Protein AF-A0A2D9N2C4-F1 (afdb_monomer_lite)

Radius of gyration: 22.69 Å; chains: 1; bounding box: 58×26×58 Å

Structure (mmCIF, N/CA/C/O backbone):
data_AF-A0A2D9N2C4-F1
#
_entry.id   AF-A0A2D9N2C4-F1
#
loop_
_atom_site.group_PDB
_atom_site.id
_atom_site.type_symbol
_atom_site.label_atom_id
_atom_site.label_alt_id
_atom_site.label_comp_id
_atom_site.label_asym_id
_atom_site.label_entity_id
_atom_site.label_seq_id
_atom_site.pdbx_PDB_ins_code
_atom_site.Cartn_x
_atom_site.Cartn_y
_atom_site.Cartn_z
_atom_site.occupancy
_atom_site.B_iso_or_equiv
_atom_site.auth_seq_id
_atom_site.auth_comp_id
_atom_site.auth_asym_id
_atom_site.auth_atom_id
_atom_site.pdbx_PDB_model_num
ATOM 1 N N . MET A 1 1 ? 41.639 -13.101 -36.604 1.00 56.31 1 MET A N 1
ATOM 2 C CA . MET A 1 1 ? 41.572 -12.649 -35.198 1.00 56.31 1 MET A CA 1
ATOM 3 C C . MET A 1 1 ? 40.205 -12.004 -34.916 1.00 56.31 1 MET A C 1
ATOM 5 O O . MET A 1 1 ? 40.151 -10.847 -34.528 1.00 56.31 1 MET A O 1
ATOM 9 N N . ASP A 1 2 ? 39.085 -12.727 -35.071 1.00 62.44 2 ASP A N 1
ATOM 10 C CA . ASP A 1 2 ? 37.775 -12.050 -35.259 1.00 62.44 2 ASP A CA 1
ATOM 11 C C . ASP A 1 2 ? 36.633 -12.592 -34.382 1.00 62.44 2 ASP A C 1
ATOM 13 O O . ASP A 1 2 ? 35.543 -12.032 -34.341 1.00 62.44 2 ASP A O 1
ATOM 17 N N . ILE A 1 3 ? 36.877 -13.655 -33.611 1.00 69.81 3 ILE A N 1
ATOM 18 C CA . ILE A 1 3 ? 35.837 -14.312 -32.797 1.00 69.81 3 ILE A CA 1
ATOM 19 C C . ILE A 1 3 ? 35.827 -13.770 -31.358 1.00 69.81 3 ILE A C 1
ATOM 21 O O . ILE A 1 3 ? 34.774 -13.592 -30.745 1.00 69.81 3 ILE A O 1
ATOM 25 N N . TRP A 1 4 ? 37.001 -13.453 -30.805 1.00 68.75 4 TRP A N 1
ATOM 26 C CA . TRP A 1 4 ? 37.129 -13.026 -29.407 1.00 68.75 4 TRP A CA 1
ATOM 27 C C . TRP A 1 4 ? 36.605 -11.600 -29.173 1.00 68.75 4 TRP A C 1
ATOM 29 O O . TRP A 1 4 ? 35.971 -11.320 -28.153 1.00 68.75 4 TRP A O 1
ATOM 39 N N . TRP A 1 5 ? 36.784 -10.712 -30.156 1.00 72.81 5 TRP A N 1
ATOM 40 C CA . TRP A 1 5 ? 36.259 -9.347 -30.109 1.00 72.81 5 TRP A CA 1
ATOM 41 C C . TRP A 1 5 ? 34.723 -9.319 -30.223 1.00 72.81 5 TRP A C 1
ATOM 43 O O . TRP A 1 5 ? 34.071 -8.603 -29.457 1.00 72.81 5 TRP A O 1
ATOM 53 N N . ASP A 1 6 ? 34.127 -10.187 -31.055 1.00 69.31 6 ASP A N 1
ATOM 54 C CA . ASP A 1 6 ? 32.666 -10.331 -31.169 1.00 69.31 6 ASP A CA 1
ATOM 55 C C . ASP A 1 6 ? 32.038 -10.797 -29.845 1.00 69.31 6 ASP A C 1
ATOM 57 O O . ASP A 1 6 ? 31.079 -10.195 -29.350 1.00 69.31 6 ASP A O 1
ATOM 61 N N . ILE A 1 7 ? 32.642 -11.793 -29.184 1.00 73.69 7 ILE A N 1
ATOM 62 C CA . ILE A 1 7 ? 32.182 -12.296 -27.878 1.00 73.69 7 ILE A CA 1
ATOM 63 C C . ILE A 1 7 ? 32.190 -11.177 -26.822 1.00 73.69 7 ILE A C 1
ATOM 65 O O . ILE A 1 7 ? 31.219 -11.016 -26.064 1.00 73.69 7 ILE A O 1
ATOM 69 N N . ILE A 1 8 ? 33.251 -10.365 -26.777 1.00 76.00 8 ILE A N 1
ATOM 70 C CA . ILE A 1 8 ? 33.362 -9.238 -25.840 1.00 76.00 8 ILE A CA 1
ATOM 71 C C . ILE A 1 8 ? 32.299 -8.173 -26.141 1.00 76.00 8 ILE A C 1
ATOM 73 O O . ILE A 1 8 ? 31.606 -7.704 -25.223 1.00 76.00 8 ILE A O 1
ATOM 77 N N . GLN A 1 9 ? 32.092 -7.840 -27.415 1.00 72.44 9 GLN A N 1
ATOM 78 C CA . GLN A 1 9 ? 31.109 -6.848 -27.845 1.00 72.44 9 GLN A CA 1
ATOM 79 C C . GLN A 1 9 ? 29.665 -7.306 -27.552 1.00 72.44 9 GLN A C 1
ATOM 81 O O . GLN A 1 9 ? 28.838 -6.521 -27.064 1.00 72.44 9 GLN A O 1
ATOM 86 N N . LYS A 1 10 ? 29.364 -8.598 -27.730 1.00 68.56 10 LYS A N 1
ATOM 87 C CA . LYS A 1 10 ? 28.057 -9.219 -27.442 1.00 68.56 10 LYS A CA 1
ATOM 88 C C . LYS A 1 10 ? 27.749 -9.230 -25.939 1.00 68.56 10 LYS A C 1
ATOM 90 O O . LYS A 1 10 ? 26.651 -8.842 -25.518 1.00 68.56 10 LYS A O 1
ATOM 95 N N . LYS A 1 11 ? 28.741 -9.553 -25.097 1.00 74.19 11 LYS A N 1
ATOM 96 C CA . LYS A 1 11 ? 28.622 -9.530 -23.622 1.00 74.19 11 LYS A CA 1
ATOM 97 C C . LYS A 1 11 ? 28.476 -8.103 -23.073 1.00 74.19 11 LYS A C 1
ATOM 99 O O . LYS A 1 11 ? 27.820 -7.901 -22.047 1.00 74.19 11 LYS A O 1
ATOM 104 N N . SER A 1 12 ? 29.054 -7.103 -23.742 1.00 67.19 12 SER A N 1
ATOM 105 C CA . SER A 1 12 ? 28.892 -5.680 -23.403 1.00 67.19 12 SER A CA 1
ATOM 106 C C . SER A 1 12 ? 27.468 -5.173 -23.693 1.00 67.19 12 SER A C 1
ATOM 108 O O . SER A 1 12 ? 26.796 -4.643 -22.798 1.00 67.19 12 SER A O 1
ATOM 110 N N . LYS A 1 13 ? 26.931 -5.444 -24.895 1.00 65.06 13 LYS A N 1
ATOM 111 C CA . LYS A 1 13 ? 25.558 -5.056 -25.286 1.00 65.06 13 LYS A CA 1
ATOM 112 C C . LYS A 1 13 ? 24.490 -5.681 -24.370 1.00 65.06 13 LYS A C 1
ATOM 114 O O . LYS A 1 13 ? 23.558 -4.990 -23.944 1.00 65.06 13 LYS A O 1
ATOM 119 N N . ALA A 1 14 ? 24.647 -6.950 -23.980 1.00 63.44 14 ALA A N 1
ATOM 120 C CA . ALA A 1 14 ? 23.732 -7.630 -23.054 1.00 63.44 14 ALA A CA 1
ATOM 121 C C . ALA A 1 14 ? 23.717 -7.000 -21.643 1.00 63.44 14 ALA A C 1
ATOM 123 O O . ALA A 1 14 ? 22.645 -6.794 -21.058 1.00 63.44 14 ALA A O 1
ATOM 124 N N . ARG A 1 15 ? 24.891 -6.627 -21.108 1.00 61.56 15 ARG A N 1
ATOM 125 C CA . ARG A 1 15 ? 25.021 -5.944 -19.806 1.00 61.56 15 ARG A CA 1
ATOM 126 C C . ARG A 1 15 ? 24.362 -4.560 -19.821 1.00 61.56 15 ARG A C 1
ATOM 128 O O . ARG A 1 15 ? 23.605 -4.237 -18.901 1.00 61.56 15 ARG A O 1
ATOM 135 N N . ARG A 1 16 ? 24.533 -3.796 -20.905 1.00 62.88 16 ARG A N 1
ATOM 136 C CA . ARG A 1 16 ? 23.916 -2.470 -21.105 1.00 62.88 16 ARG A CA 1
ATOM 137 C C . ARG A 1 16 ? 22.379 -2.548 -21.193 1.00 62.88 16 ARG A C 1
ATOM 139 O O . ARG A 1 16 ? 21.680 -1.755 -20.557 1.00 62.88 16 ARG A O 1
ATOM 146 N N . LYS A 1 17 ? 21.833 -3.582 -21.853 1.00 61.97 17 LYS A N 1
ATOM 147 C CA . LYS A 1 17 ? 20.378 -3.857 -21.918 1.00 61.97 17 LYS A CA 1
ATOM 148 C C . LYS A 1 17 ? 19.790 -4.225 -20.542 1.00 61.97 17 LYS A C 1
ATOM 150 O O . LYS A 1 17 ? 18.681 -3.806 -20.208 1.00 61.97 17 LYS A O 1
ATOM 155 N N . LYS A 1 18 ? 20.536 -4.963 -19.705 1.00 60.56 18 LYS A N 1
ATOM 156 C CA . LYS A 1 18 ? 20.134 -5.328 -18.328 1.00 60.56 18 LYS A CA 1
ATOM 157 C C . LYS A 1 18 ? 20.168 -4.125 -17.373 1.00 60.56 18 LYS A C 1
ATOM 159 O O . LYS A 1 18 ? 19.257 -3.977 -16.556 1.00 60.56 18 LYS A O 1
ATOM 164 N N . GLY A 1 19 ? 21.166 -3.247 -17.511 1.00 62.31 19 GLY A N 1
ATOM 165 C CA . GLY A 1 19 ? 21.278 -1.992 -16.756 1.00 62.31 19 GLY A CA 1
ATOM 166 C C . GLY A 1 19 ? 20.127 -1.021 -17.041 1.00 62.31 19 GLY A C 1
ATOM 167 O O . GLY A 1 19 ? 19.455 -0.576 -16.111 1.00 62.31 19 GLY A O 1
ATOM 168 N N . SER A 1 20 ? 19.813 -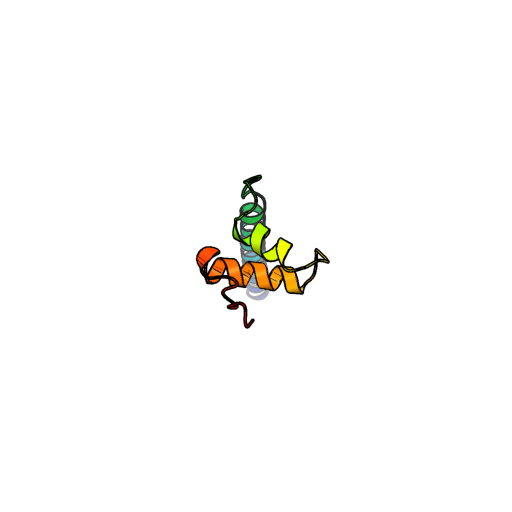0.793 -18.322 1.00 60.38 20 SER A N 1
ATOM 169 C CA . SER A 1 20 ? 18.701 0.075 -18.752 1.00 60.38 20 SER A CA 1
ATOM 170 C C . SER A 1 20 ? 17.331 -0.401 -18.230 1.00 60.38 20 SER A C 1
ATOM 172 O O . SER A 1 20 ? 16.561 0.385 -17.671 1.00 60.38 20 SER A O 1
ATOM 174 N N . LYS A 1 21 ? 17.047 -1.716 -18.281 1.00 60.97 21 LYS A N 1
ATOM 175 C CA . LYS A 1 21 ? 15.811 -2.296 -17.712 1.00 60.97 21 LYS A CA 1
ATOM 176 C C . LYS A 1 21 ? 15.697 -2.085 -16.194 1.00 60.97 21 LYS A C 1
ATOM 178 O O . LYS A 1 21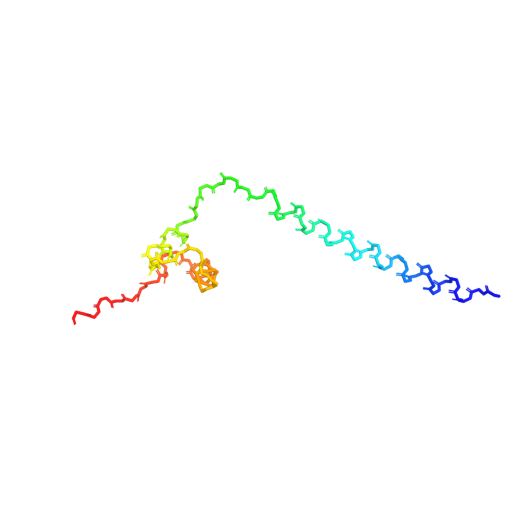 ? 14.605 -1.814 -15.688 1.00 60.97 21 LYS A O 1
ATOM 183 N N . ARG A 1 22 ? 16.808 -2.192 -15.453 1.00 59.41 22 ARG A N 1
ATOM 184 C CA . ARG A 1 22 ? 16.841 -1.952 -13.997 1.00 59.41 22 ARG A CA 1
ATOM 185 C C . ARG A 1 22 ? 16.644 -0.470 -13.656 1.00 59.41 22 ARG A C 1
ATOM 187 O O . ARG A 1 22 ? 15.880 -0.174 -12.738 1.00 59.41 22 ARG A O 1
ATOM 194 N N . ALA A 1 23 ? 17.242 0.444 -14.422 1.00 61.41 23 ALA A N 1
ATOM 195 C CA . ALA A 1 23 ? 17.063 1.888 -14.257 1.00 61.41 23 ALA A CA 1
ATOM 196 C C . ALA A 1 23 ? 15.601 2.320 -14.493 1.00 61.41 23 ALA A C 1
ATOM 198 O O . ALA A 1 23 ? 15.007 2.971 -13.632 1.00 61.41 23 ALA A O 1
ATOM 199 N N . LYS A 1 24 ? 14.965 1.840 -15.574 1.00 60.00 24 LYS A N 1
ATOM 200 C CA . LYS A 1 24 ? 13.549 2.126 -15.891 1.00 60.00 24 LYS A CA 1
ATOM 201 C C . LYS A 1 24 ? 12.568 1.571 -14.842 1.00 60.00 24 LYS A C 1
ATOM 203 O O . LYS A 1 24 ? 11.511 2.148 -14.604 1.00 60.00 24 LYS A O 1
ATOM 208 N N . LYS A 1 25 ? 12.905 0.467 -14.158 1.00 58.62 25 LYS A N 1
ATOM 209 C CA . LYS A 1 25 ? 12.107 -0.066 -13.031 1.00 58.62 25 LYS A CA 1
ATOM 210 C C . LYS A 1 25 ? 12.222 0.805 -11.772 1.00 58.62 25 LYS A C 1
ATOM 212 O O . LYS A 1 25 ? 11.254 0.911 -11.020 1.00 58.62 25 LYS A O 1
ATOM 217 N N . LYS A 1 26 ? 13.384 1.423 -11.536 1.00 57.88 26 LYS A N 1
ATOM 218 C CA . LYS A 1 26 ? 13.641 2.292 -10.375 1.00 57.88 26 LYS A CA 1
ATOM 219 C C . LYS A 1 26 ? 12.908 3.633 -10.506 1.00 57.88 26 LYS A C 1
ATOM 221 O O . LYS A 1 26 ? 12.294 4.070 -9.538 1.00 57.88 26 LYS A O 1
ATOM 226 N N . THR A 1 27 ? 12.873 4.219 -11.704 1.00 59.47 27 THR A N 1
ATOM 227 C CA . THR A 1 27 ? 12.137 5.469 -11.978 1.00 59.47 27 THR A CA 1
ATOM 228 C C . THR A 1 27 ? 10.620 5.291 -11.862 1.00 59.47 27 THR A C 1
ATOM 230 O O . THR A 1 27 ? 9.967 6.087 -11.193 1.00 59.47 27 THR A O 1
ATOM 233 N N . ARG A 1 28 ? 10.050 4.179 -12.358 1.00 57.62 28 ARG A N 1
ATOM 234 C CA . ARG A 1 28 ? 8.612 3.860 -12.172 1.00 57.62 28 ARG A CA 1
ATOM 235 C C . ARG A 1 28 ? 8.194 3.663 -10.709 1.00 57.62 28 ARG A C 1
ATOM 237 O O . ARG A 1 28 ? 7.023 3.830 -10.389 1.00 57.62 28 ARG A O 1
ATOM 244 N N . ARG A 1 29 ? 9.126 3.284 -9.826 1.00 57.50 29 ARG A N 1
ATOM 245 C CA . ARG A 1 29 ? 8.877 3.139 -8.380 1.00 57.50 29 ARG A CA 1
ATOM 246 C C . ARG A 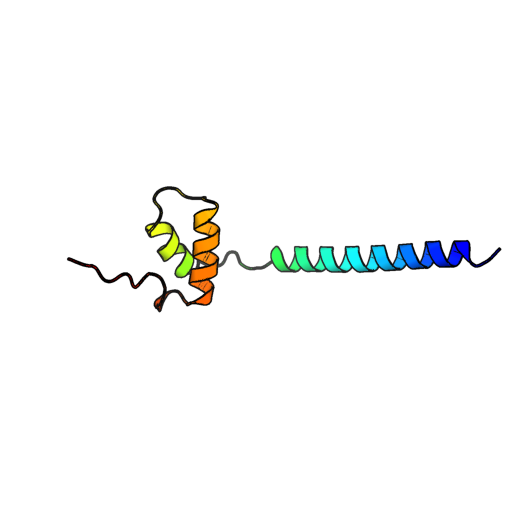1 29 ? 8.946 4.463 -7.622 1.00 57.50 29 ARG A C 1
ATOM 248 O O . ARG A 1 29 ? 8.322 4.566 -6.576 1.00 57.50 29 ARG A O 1
ATOM 255 N N . LYS A 1 30 ? 9.696 5.447 -8.126 1.00 55.91 30 LYS A N 1
ATOM 256 C CA . LYS A 1 30 ? 9.954 6.713 -7.424 1.00 55.91 30 LYS A CA 1
ATOM 257 C C . LYS A 1 30 ? 8.922 7.810 -7.734 1.00 55.91 30 LYS A C 1
ATOM 259 O O . LYS A 1 30 ? 8.856 8.778 -6.995 1.00 55.91 30 LYS A O 1
ATOM 264 N N . GLY A 1 31 ? 8.089 7.629 -8.766 1.00 50.19 31 GLY A N 1
ATOM 265 C CA . GLY A 1 31 ? 7.071 8.603 -9.196 1.00 50.19 31 GLY A CA 1
ATOM 266 C C . GLY A 1 31 ? 5.620 8.309 -8.792 1.00 50.19 31 GLY A C 1
ATOM 267 O O . GLY A 1 31 ? 4.720 8.964 -9.305 1.00 50.19 31 GLY A O 1
ATOM 268 N N . LYS A 1 32 ? 5.340 7.321 -7.927 1.00 52.69 32 LYS A N 1
ATOM 269 C CA . LYS A 1 32 ? 3.960 7.020 -7.504 1.00 52.69 32 LYS A CA 1
ATOM 270 C C . LYS A 1 32 ? 3.657 7.581 -6.115 1.00 52.69 32 LYS A C 1
ATOM 272 O O . LYS A 1 32 ? 3.908 6.939 -5.102 1.00 52.69 32 LYS A O 1
ATOM 277 N N . SER A 1 33 ? 3.072 8.778 -6.171 1.00 52.19 33 SER A N 1
ATOM 278 C CA . SER A 1 33 ? 2.083 9.357 -5.261 1.00 52.19 33 SER A CA 1
ATOM 279 C C . SER A 1 33 ? 2.510 9.636 -3.817 1.00 52.19 33 SER A C 1
ATOM 281 O O . SER A 1 33 ? 2.461 8.760 -2.957 1.00 52.19 33 SER A O 1
ATOM 283 N N . THR A 1 34 ? 2.686 10.926 -3.527 1.00 56.41 34 THR A N 1
ATOM 284 C CA . THR A 1 34 ? 2.323 11.618 -2.271 1.00 56.41 34 THR A CA 1
ATOM 285 C C . THR A 1 34 ? 0.808 11.533 -1.988 1.00 56.41 34 THR A C 1
ATOM 287 O O . THR A 1 34 ? 0.164 12.485 -1.560 1.00 56.41 34 THR A O 1
ATOM 290 N N . GLY A 1 35 ? 0.208 10.380 -2.284 1.00 59.28 35 GLY A N 1
ATOM 291 C CA . GLY A 1 35 ? -1.216 10.117 -2.192 1.00 59.28 35 GLY A CA 1
ATOM 292 C C . GLY A 1 35 ? -1.542 9.494 -0.847 1.00 59.28 35 GLY A C 1
ATOM 293 O O . GLY A 1 35 ? -0.801 8.642 -0.356 1.00 59.28 35 GLY A O 1
ATOM 294 N N . LYS A 1 36 ? -2.650 9.957 -0.270 1.00 70.00 36 LYS A N 1
ATOM 295 C CA . LYS A 1 36 ? -3.282 9.493 0.970 1.00 70.00 36 LYS A CA 1
ATOM 296 C C . LYS A 1 36 ? -3.005 8.007 1.237 1.00 70.00 36 LYS A C 1
ATOM 298 O O . LYS A 1 36 ? -3.181 7.164 0.358 1.00 70.00 36 LYS A O 1
ATOM 303 N N . LYS A 1 37 ? -2.570 7.701 2.463 1.00 81.44 37 LYS A N 1
ATOM 304 C CA . LYS A 1 37 ? -2.303 6.328 2.911 1.00 81.44 37 LYS A CA 1
ATOM 305 C C . LYS A 1 37 ? -3.529 5.454 2.633 1.00 81.44 37 LYS A C 1
ATOM 307 O O . LYS A 1 37 ? -4.662 5.877 2.833 1.00 81.44 37 LYS A O 1
ATOM 312 N N . ASP A 1 38 ? -3.303 4.240 2.148 1.00 86.44 38 ASP A N 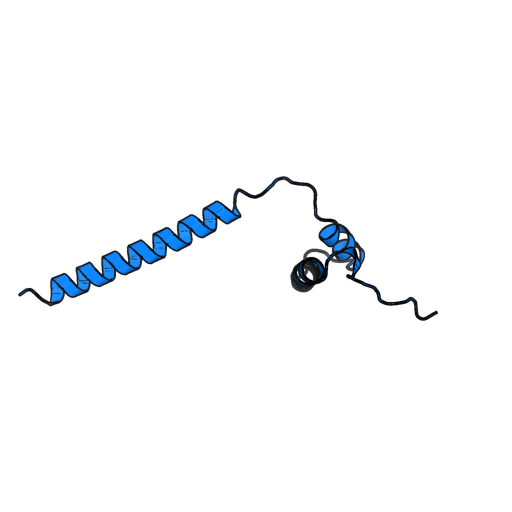1
ATOM 313 C CA . ASP A 1 38 ? -4.387 3.330 1.790 1.00 86.44 38 ASP A CA 1
ATOM 314 C C . ASP A 1 38 ? -5.201 2.872 3.018 1.00 86.44 38 ASP A C 1
ATOM 316 O O . ASP A 1 38 ? -4.685 2.780 4.130 1.00 86.44 38 ASP A O 1
ATOM 320 N N . ALA A 1 39 ? -6.480 2.523 2.832 1.00 86.94 39 ALA A N 1
ATOM 321 C CA . ALA A 1 39 ? -7.331 1.996 3.914 1.00 86.94 39 ALA A CA 1
ATOM 322 C C . ALA A 1 39 ? -6.704 0.770 4.607 1.00 86.94 39 ALA A C 1
ATOM 324 O O . ALA A 1 39 ? -6.861 0.542 5.808 1.00 86.94 39 ALA A O 1
ATOM 325 N N . CYS A 1 40 ? -5.951 -0.003 3.830 1.00 88.06 40 CYS A N 1
ATOM 326 C CA . CYS A 1 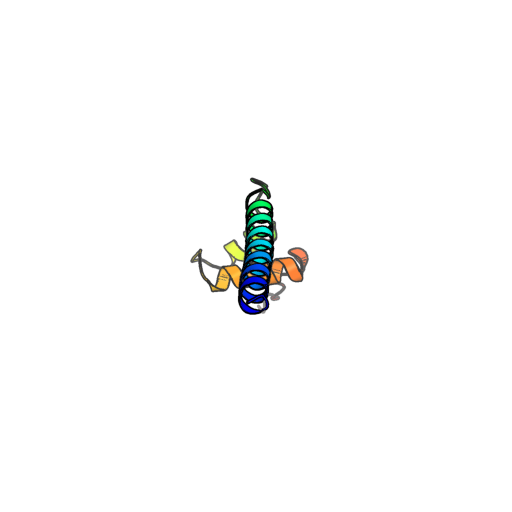40 ? -5.179 -1.134 4.297 1.00 88.06 40 CYS A CA 1
ATOM 327 C C . CYS A 1 40 ? -4.021 -0.716 5.226 1.00 88.06 40 CYS A C 1
ATOM 329 O O . CYS A 1 40 ? -3.835 -1.324 6.279 1.00 88.06 40 CYS A O 1
ATOM 331 N N . TYR A 1 41 ? -3.307 0.368 4.909 1.00 87.19 41 TYR A N 1
ATOM 332 C CA . TYR A 1 41 ? -2.308 0.970 5.791 1.00 87.19 41 TYR A CA 1
ATOM 333 C C . TYR A 1 41 ? -2.878 1.311 7.170 1.00 87.19 41 TYR A C 1
ATOM 335 O O . TYR A 1 41 ? -2.295 0.926 8.183 1.00 87.19 41 TYR A O 1
ATOM 343 N N . TYR A 1 42 ? -4.032 1.980 7.227 1.00 86.69 42 TYR A N 1
ATOM 344 C CA . TYR A 1 42 ? -4.654 2.349 8.501 1.00 86.69 42 TYR A CA 1
ATOM 345 C C . TYR A 1 42 ? -5.108 1.123 9.307 1.00 86.69 42 TYR A C 1
ATOM 347 O O . TYR A 1 42 ? -4.824 1.046 10.503 1.00 86.69 42 TYR A O 1
ATOM 355 N N . LYS A 1 43 ? -5.722 0.124 8.654 1.00 85.62 43 LYS A N 1
ATOM 356 C CA . LYS A 1 43 ? -6.161 -1.124 9.307 1.00 85.62 43 LYS A CA 1
ATOM 357 C C . LYS A 1 43 ? -5.022 -2.018 9.791 1.00 85.62 43 LYS A C 1
ATOM 359 O O . LYS A 1 43 ? -5.148 -2.681 10.815 1.00 85.62 43 LYS A O 1
ATOM 364 N N . VAL A 1 44 ? -3.920 -2.096 9.051 1.00 87.81 44 VAL A N 1
ATOM 365 C CA . VAL A 1 44 ? -2.765 -2.899 9.469 1.00 87.81 44 VAL A CA 1
ATOM 366 C C . VAL A 1 44 ? -2.009 -2.179 10.584 1.00 87.81 44 VAL A C 1
ATOM 368 O O . VAL A 1 44 ? -1.630 -2.822 11.559 1.00 87.81 44 VAL A O 1
ATOM 371 N N . ARG A 1 45 ? -1.845 -0.851 10.499 1.00 86.00 45 ARG A N 1
ATOM 372 C CA . ARG A 1 45 ? -1.173 -0.059 11.539 1.00 86.00 45 ARG A CA 1
ATOM 373 C C . ARG A 1 45 ? -1.887 -0.146 12.889 1.00 86.00 45 ARG A C 1
ATOM 375 O O . ARG A 1 45 ? -1.209 -0.266 13.899 1.00 86.00 45 ARG A O 1
ATOM 382 N N . SER A 1 46 ? -3.220 -0.141 12.921 1.00 84.62 46 SER A N 1
ATOM 383 C CA . SER A 1 46 ? -3.973 -0.245 14.181 1.00 84.62 46 SER A CA 1
ATOM 384 C C . SER A 1 46 ? -3.835 -1.603 14.882 1.00 84.62 46 SER A C 1
ATOM 386 O O . SER A 1 46 ? -3.998 -1.675 16.095 1.00 84.62 46 SER A O 1
ATOM 388 N N . ARG A 1 47 ? -3.492 -2.680 14.158 1.00 82.06 47 ARG A N 1
ATOM 389 C CA . ARG A 1 47 ? -3.295 -4.021 14.744 1.00 82.06 47 ARG A CA 1
ATOM 390 C C . ARG A 1 47 ? -1.939 -4.211 15.419 1.00 82.06 47 ARG A C 1
ATOM 392 O O . ARG A 1 47 ? -1.797 -5.140 16.210 1.00 82.06 47 ARG A O 1
ATOM 399 N N . TYR A 1 48 ? -0.940 -3.393 15.094 1.00 81.38 48 TYR A N 1
ATOM 400 C CA . TYR A 1 48 ? 0.424 -3.567 15.589 1.00 81.38 48 TYR A CA 1
ATOM 401 C C . TYR A 1 48 ? 0.875 -2.325 16.355 1.00 81.38 48 TYR A C 1
ATOM 403 O O . TYR A 1 48 ? 1.055 -1.259 15.778 1.00 81.38 48 TYR A O 1
ATOM 411 N N . LYS A 1 49 ? 1.120 -2.482 17.660 1.00 73.81 49 LYS A N 1
ATOM 412 C CA . LYS A 1 49 ? 1.587 -1.392 18.534 1.00 73.81 49 LYS A CA 1
ATOM 413 C C . LYS A 1 49 ? 2.995 -0.890 18.168 1.00 73.81 49 LYS A C 1
ATOM 415 O O . LYS A 1 49 ? 3.286 0.284 18.357 1.00 73.81 49 LYS A O 1
ATOM 420 N N . LYS A 1 50 ? 3.862 -1.755 17.621 1.00 78.12 50 LYS A N 1
ATOM 421 C CA . LYS A 1 50 ? 5.219 -1.404 17.157 1.00 78.12 50 LYS A CA 1
ATOM 422 C C . LYS A 1 50 ? 5.289 -1.412 15.627 1.00 78.12 50 LYS A C 1
ATOM 424 O O . LYS A 1 50 ? 5.109 -2.448 14.987 1.00 78.12 50 LYS A O 1
ATOM 429 N N . TRP A 1 51 ? 5.581 -0.247 15.058 1.00 73.25 51 TRP A N 1
ATOM 430 C CA . TRP A 1 51 ? 5.761 0.014 13.627 1.00 73.25 51 TRP A CA 1
ATOM 431 C C . TRP A 1 51 ? 7.101 0.745 13.449 1.00 73.25 51 TRP A C 1
ATOM 433 O O . TRP A 1 51 ? 7.316 1.673 14.225 1.00 73.25 51 TRP A O 1
ATOM 443 N N . PRO A 1 52 ? 8.000 0.418 12.493 1.00 68.19 52 PRO A N 1
ATOM 444 C CA . PRO A 1 52 ? 7.902 -0.483 11.343 1.00 68.19 52 PRO A CA 1
ATOM 445 C C . PRO A 1 52 ? 8.528 -1.860 11.623 1.00 68.19 52 PRO A C 1
ATOM 447 O O . PRO A 1 52 ? 9.717 -1.988 11.892 1.00 68.19 52 PRO A O 1
ATOM 450 N N . SER A 1 53 ? 7.726 -2.915 11.523 1.00 73.94 53 SER A N 1
ATOM 451 C CA . SER A 1 53 ? 8.193 -4.298 11.661 1.00 73.94 53 SER A CA 1
ATOM 452 C C . SER A 1 53 ? 8.258 -4.970 10.287 1.00 73.94 53 SER A C 1
ATOM 454 O O . SER A 1 53 ? 7.401 -4.725 9.434 1.00 73.94 53 SER A O 1
ATOM 456 N N . ALA A 1 54 ? 9.224 -5.871 10.077 1.00 77.19 54 ALA A N 1
ATOM 457 C CA . ALA A 1 54 ? 9.272 -6.731 8.890 1.00 77.19 54 ALA A CA 1
ATOM 458 C C . ALA A 1 54 ? 7.945 -7.493 8.672 1.00 77.19 54 ALA A C 1
ATOM 460 O O . ALA A 1 54 ? 7.513 -7.706 7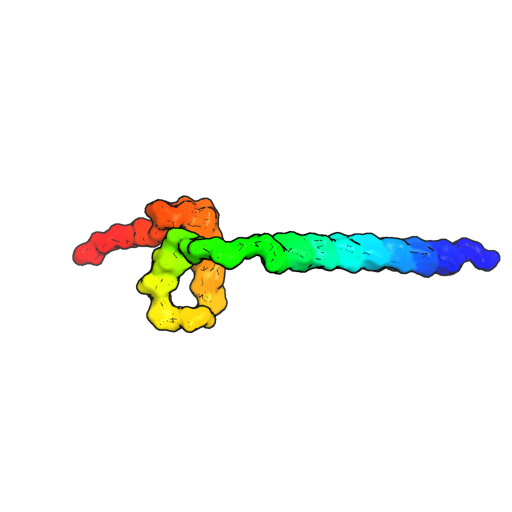.538 1.00 77.19 54 ALA A O 1
ATOM 461 N N . TYR A 1 55 ? 7.247 -7.819 9.763 1.00 76.69 55 TYR A N 1
ATOM 462 C CA . TYR A 1 55 ? 5.956 -8.502 9.748 1.00 76.69 55 TYR A CA 1
ATOM 463 C C . TYR A 1 55 ? 4.799 -7.592 9.295 1.00 76.69 55 TYR A C 1
ATOM 465 O O . TYR A 1 55 ? 3.893 -8.031 8.582 1.00 76.69 55 TYR A O 1
ATOM 473 N N . ALA A 1 56 ? 4.849 -6.301 9.638 1.00 82.12 56 ALA A N 1
ATOM 474 C CA . ALA A 1 56 ? 3.854 -5.314 9.218 1.00 82.12 56 ALA A CA 1
ATOM 475 C C . ALA A 1 56 ? 3.860 -5.108 7.693 1.00 82.12 56 ALA A C 1
ATOM 477 O O . ALA A 1 56 ? 2.804 -5.009 7.063 1.00 82.12 56 ALA A O 1
ATOM 478 N N . SER A 1 57 ? 5.048 -5.140 7.085 1.00 80.88 57 SER A N 1
ATOM 479 C CA . SER A 1 57 ? 5.230 -5.109 5.630 1.00 80.88 57 SER A CA 1
ATOM 480 C C . SER A 1 57 ? 4.523 -6.280 4.936 1.00 80.88 57 SER A C 1
ATOM 482 O O . SER A 1 57 ? 3.860 -6.087 3.916 1.00 80.88 57 SER A O 1
ATOM 484 N N . GLY A 1 58 ? 4.599 -7.488 5.508 1.00 87.88 58 GLY A N 1
ATOM 485 C CA . GLY A 1 58 ? 3.906 -8.674 4.990 1.00 87.88 58 GLY A CA 1
ATOM 486 C C . GLY A 1 58 ? 2.381 -8.584 5.115 1.00 87.88 58 GLY A C 1
ATOM 487 O O . GLY A 1 58 ? 1.653 -8.972 4.197 1.00 87.88 58 GLY A O 1
ATOM 488 N N . ALA A 1 59 ? 1.886 -8.013 6.215 1.00 88.31 59 ALA A N 1
ATOM 489 C CA . ALA A 1 59 ? 0.460 -7.791 6.435 1.00 88.31 59 ALA A CA 1
ATOM 490 C C . ALA A 1 59 ? -0.139 -6.789 5.436 1.00 88.31 59 ALA A C 1
ATOM 492 O O . ALA A 1 59 ? -1.214 -7.045 4.901 1.00 88.31 59 ALA A O 1
ATOM 493 N N . LEU A 1 60 ? 0.572 -5.702 5.112 1.00 87.44 60 LEU A N 1
ATOM 494 C CA . LEU A 1 60 ? 0.137 -4.743 4.088 1.00 87.44 60 LEU A CA 1
ATOM 495 C C . LEU A 1 60 ? -0.043 -5.399 2.715 1.00 87.44 60 LEU A C 1
ATOM 497 O O . LEU A 1 60 ? -1.045 -5.159 2.045 1.00 87.44 60 LEU A O 1
ATOM 501 N N . VAL A 1 61 ? 0.899 -6.247 2.290 1.00 89.69 61 VAL A N 1
ATOM 502 C CA . VAL A 1 61 ? 0.815 -6.935 0.989 1.00 89.69 61 VAL A CA 1
ATOM 503 C C . VAL A 1 61 ? -0.381 -7.883 0.945 1.00 89.69 61 VAL A C 1
ATOM 505 O O . VAL A 1 61 ? -1.136 -7.882 -0.026 1.00 89.69 61 VAL A O 1
ATOM 508 N N . ARG A 1 62 ? -0.590 -8.663 2.009 1.00 88.50 62 ARG A N 1
ATOM 509 C CA . ARG A 1 62 ? -1.730 -9.583 2.096 1.00 88.50 62 ARG A CA 1
ATOM 510 C C . ARG A 1 62 ? -3.062 -8.835 2.136 1.00 88.50 62 ARG A C 1
ATOM 512 O O . ARG A 1 62 ? -3.981 -9.205 1.418 1.00 88.50 62 ARG A O 1
ATOM 519 N N . CYS A 1 63 ? -3.139 -7.750 2.895 1.00 89.62 63 CYS A N 1
ATOM 520 C CA . CYS A 1 63 ? -4.322 -6.905 2.990 1.00 89.62 63 CYS A CA 1
ATOM 521 C C . CYS A 1 63 ? -4.657 -6.201 1.663 1.00 89.62 63 CYS A C 1
ATOM 523 O O . CYS A 1 63 ? -5.823 -6.111 1.292 1.00 89.62 63 CYS A O 1
ATOM 525 N N . ARG A 1 64 ? -3.652 -5.788 0.882 1.00 89.62 64 ARG A N 1
ATOM 526 C CA . ARG A 1 64 ? -3.866 -5.293 -0.489 1.00 89.62 64 ARG A CA 1
ATOM 527 C C . ARG A 1 64 ? -4.362 -6.384 -1.439 1.00 89.62 64 ARG A C 1
ATOM 529 O O . ARG A 1 64 ? -5.105 -6.070 -2.358 1.00 89.62 64 ARG A O 1
ATOM 536 N N . LYS A 1 65 ? -3.974 -7.644 -1.216 1.00 89.44 65 LYS A N 1
ATOM 537 C CA . LYS A 1 65 ? -4.404 -8.790 -2.030 1.00 89.44 65 LYS A CA 1
ATOM 538 C C . LYS A 1 65 ? -5.849 -9.202 -1.748 1.00 89.44 65 LYS A C 1
ATOM 540 O O . LYS A 1 65 ? -6.598 -9.416 -2.687 1.00 89.44 65 LYS A O 1
ATOM 545 N N . VAL A 1 66 ? -6.234 -9.318 -0.476 1.00 89.88 66 VAL A N 1
ATOM 546 C CA . VAL A 1 66 ? -7.613 -9.703 -0.105 1.00 89.88 66 VAL A CA 1
ATOM 547 C C . VAL A 1 66 ? -8.591 -8.523 -0.132 1.00 89.88 66 VAL A C 1
ATOM 549 O O . VAL A 1 66 ? -9.805 -8.715 -0.115 1.00 89.88 66 VAL A O 1
ATOM 552 N N . GLY A 1 67 ? -8.063 -7.299 -0.168 1.00 87.88 67 GLY A N 1
ATOM 553 C CA . GLY A 1 67 ? -8.832 -6.069 -0.055 1.00 87.88 67 GLY A CA 1
ATOM 554 C C . GLY A 1 67 ? -9.051 -5.667 1.401 1.00 87.88 67 GLY A C 1
ATOM 555 O O . GLY A 1 67 ? -9.244 -6.495 2.290 1.00 87.88 67 GLY A O 1
ATOM 556 N N . ALA A 1 68 ? -9.045 -4.357 1.653 1.00 85.19 68 ALA A N 1
ATOM 557 C CA . ALA A 1 68 ? -9.193 -3.816 2.999 1.00 85.19 68 ALA A CA 1
ATOM 558 C C . ALA A 1 68 ? -10.472 -4.332 3.690 1.00 85.19 68 ALA A C 1
ATOM 560 O O . ALA A 1 68 ? -10.430 -4.608 4.884 1.00 85.19 68 ALA A O 1
ATOM 561 N N . ALA A 1 69 ? -11.587 -4.469 2.964 1.00 82.25 69 ALA A N 1
ATOM 562 C CA . ALA A 1 69 ? -12.878 -4.930 3.490 1.00 82.25 69 ALA A CA 1
ATOM 563 C C . ALA A 1 69 ? -12.839 -6.360 4.060 1.00 82.25 69 ALA A C 1
ATOM 565 O O . ALA A 1 69 ? -13.401 -6.596 5.120 1.00 82.25 69 ALA A O 1
ATOM 566 N N . ASN A 1 70 ? -12.107 -7.274 3.417 1.00 80.94 70 ASN A N 1
ATOM 567 C CA . ASN A 1 70 ? -12.002 -8.676 3.840 1.00 80.94 70 ASN A CA 1
ATOM 568 C C . ASN A 1 70 ? -10.827 -8.927 4.802 1.00 80.94 70 ASN A C 1
ATOM 570 O O . ASN A 1 70 ? -10.612 -10.045 5.273 1.00 80.94 70 ASN A O 1
ATOM 574 N N . TRP A 1 71 ? -10.017 -7.902 5.084 1.00 80.38 71 TRP A N 1
ATOM 575 C CA . TRP A 1 71 ? -8.858 -8.028 5.955 1.00 80.38 71 TRP A CA 1
ATOM 576 C C . TRP A 1 71 ? -9.235 -7.861 7.426 1.00 80.38 71 TRP A C 1
ATOM 578 O O . TRP A 1 71 ? -9.614 -6.778 7.869 1.00 80.38 71 TRP A O 1
ATOM 588 N N . GLY A 1 72 ? -9.004 -8.913 8.212 1.00 72.38 72 GLY A N 1
ATOM 589 C CA . GLY A 1 72 ? -9.135 -8.851 9.663 1.00 72.38 72 GLY A CA 1
ATOM 590 C C . GLY A 1 72 ? -10.498 -9.259 10.214 1.00 72.38 72 GLY A C 1
ATOM 591 O O . GLY A 1 72 ? -10.731 -8.963 11.383 1.00 72.38 72 GLY A O 1
ATOM 592 N N . ASN A 1 73 ? -11.314 -9.997 9.448 1.00 69.12 73 ASN A N 1
ATOM 593 C CA . ASN A 1 73 ? -12.533 -10.690 9.903 1.00 69.12 73 ASN A CA 1
ATOM 594 C C . ASN A 1 73 ? -12.218 -11.821 10.903 1.00 69.12 73 ASN A C 1
ATOM 596 O O . ASN A 1 73 ? -12.606 -12.971 10.726 1.00 69.12 73 ASN A O 1
ATOM 600 N N . LYS A 1 74 ? -11.474 -11.513 11.966 1.00 60.69 74 LYS A N 1
ATOM 601 C CA . LYS A 1 74 ? -11.443 -12.346 13.158 1.00 60.69 74 LYS A CA 1
ATOM 602 C C . LYS A 1 74 ? -12.627 -11.891 13.992 1.00 60.69 74 LYS A C 1
ATOM 604 O O . LYS A 1 74 ? -12.550 -10.889 14.698 1.00 60.69 74 LYS A O 1
ATOM 609 N N . THR A 1 75 ? -13.734 -12.596 13.802 1.00 51.56 75 THR A N 1
ATOM 610 C CA . THR A 1 75 ? -14.891 -12.608 14.694 1.00 51.56 75 THR A CA 1
ATOM 611 C C . THR A 1 75 ? -14.413 -12.530 16.142 1.00 51.56 75 THR A C 1
ATOM 613 O O . THR A 1 75 ? -13.573 -13.335 16.553 1.00 51.56 75 THR A O 1
ATOM 616 N N . LYS A 1 76 ? -14.920 -11.550 16.902 1.00 50.59 76 LYS A N 1
ATOM 617 C CA . LYS A 1 76 ? -14.827 -11.550 18.366 1.00 50.59 76 LYS A CA 1
ATOM 618 C C . LYS A 1 76 ? -15.398 -12.891 18.835 1.00 50.59 76 LYS A C 1
ATOM 620 O O . LYS A 1 76 ? -16.611 -13.065 18.798 1.00 50.59 76 LYS A O 1
ATOM 625 N N . LYS A 1 77 ? -14.549 -13.847 19.221 1.00 53.59 77 LYS A N 1
ATOM 626 C CA . LYS A 1 77 ? -14.998 -14.891 20.142 1.00 53.59 77 LYS A CA 1
ATOM 627 C C . LYS A 1 77 ? -15.058 -14.202 21.501 1.00 53.59 77 LYS A C 1
ATOM 629 O O . LYS A 1 77 ? -14.029 -13.735 21.986 1.00 53.59 77 LYS A O 1
ATOM 634 N N . LYS A 1 78 ? -16.297 -13.973 21.932 1.00 45.34 78 LYS A N 1
ATOM 635 C CA . LYS A 1 78 ? -16.669 -13.459 23.245 1.00 45.34 78 LYS A CA 1
ATOM 636 C C . LYS A 1 78 ? -16.273 -14.478 24.307 1.00 45.34 78 LYS A C 1
ATOM 638 O O . LYS A 1 78 ? -16.297 -15.681 23.960 1.00 45.34 78 LYS A O 1
#

pLDDT: mean 71.64, std 12.61, range [45.34, 89.88]

Sequence (78 aa):
MDIWWDIIQKKSKARRKKGSKRAKKKTRRKGKSTGKKDACYYKVRSRYKKWPSAYASGALVRCRKVGAANWGNKTKKK

Foldseek 3Di:
DPDVVVVVVVVVVVVVVVVVVVVVVVVVVVPDDVDDDDLQLVVLPVVDPDPDDPVSVVSSVVCVVVDVVPRPPPPPPD

Secondary structure (DSSP, 8-state):
--HHHHHHHHHHHHHHHHHHHHHHHHHHHHSS-S----HHHHHHHHH-SS-S-HHHHHHHHHHHHH-GGGTT------